Protein AF-A0A2V8IMY6-F1 (afdb_monomer_lite)

Structure (mmCIF, N/CA/C/O backbone):
data_AF-A0A2V8IMY6-F1
#
_entry.id   AF-A0A2V8IMY6-F1
#
loop_
_atom_site.group_PDB
_atom_site.id
_atom_site.type_symbol
_atom_site.label_atom_id
_atom_site.label_alt_id
_atom_site.label_comp_id
_atom_site.label_asym_id
_atom_site.label_entity_id
_atom_site.label_seq_id
_atom_site.pdbx_PDB_ins_code
_atom_site.Cartn_x
_atom_site.Cartn_y
_atom_site.Cartn_z
_atom_site.occupancy
_atom_site.B_iso_or_equiv
_atom_site.auth_seq_id
_atom_site.auth_comp_id
_atom_site.auth_asym_id
_atom_site.auth_atom_id
_atom_site.pdbx_PDB_model_num
ATOM 1 N N . MET A 1 1 ? -1.497 -16.648 6.360 1.00 26.06 1 MET A N 1
ATOM 2 C CA . MET A 1 1 ? -0.138 -16.064 6.308 1.00 26.06 1 MET A CA 1
ATOM 3 C C . MET A 1 1 ? 0.017 -15.354 4.966 1.00 26.06 1 MET A C 1
ATOM 5 O O . MET A 1 1 ? 0.668 -15.870 4.076 1.00 26.06 1 MET A O 1
ATOM 9 N N . ALA A 1 2 ? -0.671 -14.225 4.797 1.00 28.38 2 ALA A N 1
ATOM 10 C CA . ALA A 1 2 ? -0.622 -13.381 3.604 1.00 28.38 2 ALA A CA 1
ATOM 11 C C . ALA A 1 2 ? -0.194 -12.001 4.106 1.00 28.38 2 ALA A C 1
ATOM 13 O O . ALA A 1 2 ? -0.862 -11.462 4.990 1.00 28.38 2 ALA A O 1
ATOM 14 N N . GLY A 1 3 ? 0.976 -11.503 3.705 1.00 28.00 3 GLY A N 1
ATOM 15 C CA . GLY A 1 3 ? 1.554 -10.355 4.407 1.00 28.00 3 GLY A CA 1
ATOM 16 C C . GLY A 1 3 ? 2.432 -9.413 3.604 1.00 28.00 3 GLY A C 1
ATOM 17 O O . GLY A 1 3 ? 2.538 -8.261 4.013 1.00 28.00 3 GLY A O 1
ATOM 18 N N . LEU A 1 4 ? 3.044 -9.825 2.492 1.00 34.22 4 LEU A N 1
ATOM 19 C CA . LEU A 1 4 ? 3.999 -8.949 1.802 1.00 34.22 4 LEU A CA 1
ATOM 20 C C . LEU A 1 4 ? 3.735 -8.818 0.279 1.00 34.22 4 LEU A C 1
ATOM 22 O O . LEU A 1 4 ? 4.204 -7.858 -0.333 1.00 34.22 4 LEU A O 1
ATOM 26 N N . GLY A 1 5 ? 2.838 -9.626 -0.310 1.00 33.50 5 GLY A N 1
ATOM 27 C CA . GLY A 1 5 ? 2.466 -9.552 -1.739 1.00 33.50 5 GLY A CA 1
ATOM 28 C C . GLY A 1 5 ? 1.749 -8.266 -2.195 1.00 33.50 5 GLY A C 1
ATOM 29 O O . GLY A 1 5 ? 1.641 -8.015 -3.392 1.00 33.50 5 GLY A O 1
ATOM 30 N N . HIS A 1 6 ? 1.293 -7.419 -1.265 1.00 39.31 6 HIS A N 1
ATOM 31 C CA . HIS A 1 6 ? 0.644 -6.129 -1.558 1.00 39.31 6 HIS A CA 1
ATOM 32 C C . HIS A 1 6 ? 1.616 -4.931 -1.613 1.00 39.31 6 HIS A C 1
ATOM 34 O O . HIS A 1 6 ? 1.192 -3.802 -1.853 1.00 39.31 6 HIS A O 1
ATOM 40 N N . LEU A 1 7 ? 2.922 -5.142 -1.406 1.00 39.03 7 LEU A N 1
ATOM 41 C CA . LEU A 1 7 ? 3.909 -4.059 -1.266 1.00 39.03 7 LEU A CA 1
ATOM 42 C C . LEU A 1 7 ? 4.520 -3.531 -2.573 1.00 39.03 7 LEU A C 1
ATOM 44 O O . LEU A 1 7 ? 5.458 -2.735 -2.513 1.00 39.03 7 LEU A O 1
ATOM 48 N N . LEU A 1 8 ? 3.998 -3.891 -3.749 1.00 38.69 8 LEU A N 1
ATOM 49 C CA . LEU A 1 8 ? 4.455 -3.294 -5.010 1.00 38.69 8 LEU A CA 1
ATOM 50 C C . LEU A 1 8 ? 3.462 -2.329 -5.626 1.00 38.69 8 LEU A C 1
ATOM 52 O O . LEU A 1 8 ? 3.036 -2.499 -6.759 1.00 38.69 8 LEU A O 1
ATOM 56 N N . TYR A 1 9 ? 3.190 -1.235 -4.924 1.00 31.45 9 TYR A N 1
ATOM 57 C CA . TYR A 1 9 ? 2.837 -0.010 -5.626 1.00 31.45 9 TYR A CA 1
ATOM 58 C C . TYR A 1 9 ? 3.507 1.209 -4.990 1.00 31.45 9 TYR A C 1
ATOM 60 O O . TYR A 1 9 ? 3.223 1.595 -3.863 1.00 31.45 9 TYR A O 1
ATOM 68 N N . GLY A 1 10 ? 4.413 1.800 -5.775 1.00 33.59 10 GLY A N 1
ATOM 69 C CA . GLY A 1 10 ? 4.634 3.241 -5.888 1.00 33.59 10 GLY A CA 1
ATOM 70 C C . GLY A 1 10 ? 5.271 3.997 -4.720 1.00 33.59 10 GLY A C 1
ATOM 71 O O . GLY A 1 10 ? 4.608 4.762 -4.032 1.00 33.59 10 GLY A O 1
ATOM 72 N N . LEU A 1 11 ? 6.604 3.997 -4.666 1.00 31.88 11 LEU A N 1
ATOM 73 C CA . LEU A 1 11 ? 7.382 5.169 -4.215 1.00 31.88 11 LEU A CA 1
ATOM 74 C C . LEU A 1 11 ? 8.176 5.794 -5.371 1.00 31.88 11 LEU A C 1
ATOM 76 O O . LEU A 1 11 ? 9.228 6.395 -5.201 1.00 31.88 11 LEU A O 1
ATOM 80 N N . CYS A 1 12 ? 7.635 5.666 -6.580 1.00 30.67 12 CYS A N 1
ATOM 81 C CA . CYS A 1 12 ? 8.261 6.117 -7.807 1.00 30.67 12 CYS A CA 1
ATOM 82 C C . CYS A 1 12 ? 7.539 7.351 -8.366 1.00 30.67 12 CYS A C 1
ATOM 84 O O . CYS A 1 12 ? 6.975 7.302 -9.453 1.00 30.67 12 CYS A O 1
ATOM 86 N N . ASN A 1 13 ? 7.492 8.463 -7.623 1.00 28.00 13 ASN A N 1
ATOM 87 C CA . ASN A 1 13 ? 7.240 9.742 -8.288 1.00 28.00 13 ASN A CA 1
ATOM 88 C C . ASN A 1 13 ? 8.001 10.906 -7.647 1.00 28.00 13 ASN A C 1
ATOM 90 O O . ASN A 1 13 ? 8.053 11.047 -6.427 1.00 28.00 13 ASN A O 1
ATOM 94 N N . ARG A 1 14 ? 8.594 11.682 -8.553 1.00 30.95 14 ARG A N 1
ATOM 95 C CA . ARG A 1 14 ? 9.579 12.759 -8.436 1.00 30.95 14 ARG A CA 1
ATOM 96 C C . ARG A 1 14 ? 9.086 13.921 -7.570 1.00 30.95 14 ARG A C 1
ATOM 98 O O . ARG A 1 14 ? 8.073 14.505 -7.926 1.00 30.95 14 ARG A O 1
ATOM 105 N N . SER A 1 15 ? 9.890 14.335 -6.582 1.00 26.09 15 SER A N 1
ATOM 106 C CA . SER A 1 15 ? 10.411 15.716 -6.473 1.00 26.09 15 SER A CA 1
ATOM 107 C C . SER A 1 15 ? 11.265 15.933 -5.209 1.00 26.09 15 SER A C 1
ATOM 109 O O . SER A 1 15 ? 10.752 15.872 -4.101 1.00 26.09 15 SER A O 1
ATOM 111 N N . ARG A 1 16 ? 12.553 16.257 -5.431 1.00 29.30 16 ARG A N 1
ATOM 112 C CA . ARG A 1 16 ? 13.505 16.972 -4.550 1.00 29.30 16 ARG A CA 1
ATOM 113 C C . ARG A 1 16 ? 13.691 16.466 -3.109 1.00 29.30 16 ARG A C 1
ATOM 115 O O . ARG A 1 16 ? 13.197 17.084 -2.177 1.00 29.30 16 ARG A O 1
ATOM 122 N N . LEU A 1 17 ? 14.572 15.486 -2.927 1.00 30.25 17 LEU A N 1
ATOM 123 C CA . LEU A 1 17 ? 15.424 15.405 -1.736 1.00 30.25 17 LEU A CA 1
ATOM 124 C C . LEU A 1 17 ? 16.846 15.062 -2.192 1.00 30.25 17 LEU A C 1
ATOM 126 O O . LEU A 1 17 ? 17.028 14.282 -3.125 1.00 30.25 17 LEU A O 1
ATOM 130 N N . ALA A 1 18 ? 17.818 15.765 -1.617 1.00 27.81 18 ALA A N 1
ATOM 131 C CA . ALA A 1 18 ? 19.233 15.680 -1.948 1.00 27.81 18 ALA A CA 1
ATOM 132 C C . ALA A 1 18 ? 19.776 14.249 -1.788 1.00 27.81 18 ALA A C 1
ATOM 134 O O . ALA A 1 18 ? 19.261 13.474 -0.988 1.00 27.81 18 ALA A O 1
ATOM 135 N N . ALA A 1 19 ? 20.807 13.933 -2.574 1.00 30.80 19 ALA A N 1
ATOM 136 C CA . ALA A 1 19 ? 21.509 12.655 -2.583 1.00 30.80 19 ALA A CA 1
ATOM 137 C C . ALA A 1 19 ? 21.877 12.172 -1.164 1.00 30.80 19 ALA A C 1
ATOM 139 O O . ALA A 1 19 ? 22.658 12.821 -0.471 1.00 30.80 19 ALA A O 1
ATOM 140 N N . ASP A 1 20 ? 21.320 11.026 -0.769 1.00 36.28 20 ASP A N 1
ATOM 141 C CA . ASP A 1 20 ? 21.715 10.239 0.402 1.00 36.28 20 ASP A CA 1
ATOM 142 C C . ASP A 1 20 ? 22.614 9.082 -0.093 1.00 36.28 20 ASP A C 1
ATOM 144 O O . ASP A 1 20 ? 22.234 8.412 -1.059 1.00 36.28 20 ASP A O 1
ATOM 148 N N . PRO A 1 21 ? 23.819 8.870 0.469 1.00 33.41 21 PRO A N 1
ATOM 149 C CA . PRO A 1 21 ? 24.789 7.897 -0.036 1.00 33.41 21 PRO A CA 1
ATOM 150 C C . PRO A 1 21 ? 24.530 6.423 0.350 1.00 33.41 21 PRO A C 1
ATOM 152 O O . PRO A 1 21 ? 25.421 5.599 0.137 1.00 33.41 21 PRO A O 1
ATOM 155 N N . ASP A 1 22 ? 23.368 6.040 0.897 1.00 41.16 22 ASP A N 1
ATOM 156 C CA . ASP A 1 22 ? 23.066 4.621 1.170 1.00 41.16 22 ASP A CA 1
ATOM 157 C C . ASP A 1 22 ? 22.770 3.833 -0.134 1.00 41.16 22 ASP A C 1
ATOM 159 O O . ASP A 1 22 ? 21.742 4.066 -0.777 1.00 41.16 22 ASP A O 1
ATOM 163 N N . PRO A 1 23 ? 23.590 2.829 -0.520 1.00 40.56 23 PRO A N 1
ATOM 164 C CA . PRO A 1 23 ? 23.368 2.007 -1.718 1.00 40.56 23 PRO A CA 1
ATOM 165 C C . PRO A 1 23 ? 22.072 1.174 -1.692 1.00 40.56 23 PRO A C 1
ATOM 167 O O . PRO A 1 23 ? 21.734 0.533 -2.689 1.00 40.56 23 PRO A O 1
ATOM 170 N N . ARG A 1 24 ? 21.337 1.142 -0.573 1.00 45.22 24 ARG A N 1
ATOM 171 C CA . ARG A 1 24 ? 20.038 0.460 -0.434 1.00 45.22 24 ARG A CA 1
ATOM 172 C C . ARG A 1 24 ? 18.841 1.380 -0.660 1.00 45.22 24 ARG A C 1
ATOM 174 O O . ARG A 1 24 ? 17.729 0.879 -0.836 1.00 45.22 24 ARG A O 1
ATOM 181 N N . VAL A 1 25 ? 19.050 2.694 -0.683 1.00 48.78 25 VAL A N 1
ATOM 182 C CA . VAL A 1 25 ? 18.004 3.696 -0.889 1.00 48.78 25 VAL A CA 1
ATOM 183 C C . VAL A 1 25 ? 18.294 4.403 -2.205 1.00 48.78 25 VAL A C 1
ATOM 185 O O . VAL A 1 25 ? 19.023 5.381 -2.253 1.00 48.78 25 VAL A O 1
ATOM 188 N N . ASN A 1 26 ? 17.731 3.893 -3.302 1.00 47.28 26 ASN A N 1
ATOM 189 C CA . ASN A 1 26 ? 17.835 4.564 -4.594 1.00 47.28 26 ASN A CA 1
ATOM 190 C C . ASN A 1 26 ? 16.736 5.650 -4.702 1.00 47.28 26 ASN A C 1
ATOM 192 O O . ASN A 1 26 ? 15.566 5.294 -4.881 1.00 47.28 26 ASN A O 1
ATOM 196 N N . PRO A 1 27 ? 17.060 6.961 -4.631 1.00 53.28 27 PRO A N 1
ATOM 197 C CA . PRO A 1 27 ? 16.078 8.040 -4.805 1.00 53.28 27 PRO A CA 1
ATOM 198 C C . PRO A 1 27 ? 15.567 8.141 -6.255 1.00 53.28 27 PRO A C 1
ATOM 200 O O . PRO A 1 27 ? 14.589 8.839 -6.544 1.00 53.28 27 PRO A O 1
ATOM 203 N N . HIS A 1 28 ? 16.223 7.436 -7.180 1.00 60.31 28 HIS A N 1
ATOM 204 C CA . HIS A 1 28 ? 15.925 7.354 -8.603 1.00 60.31 28 HIS A CA 1
ATOM 205 C C . HIS A 1 28 ? 15.785 5.891 -9.021 1.00 60.31 28 HIS A C 1
ATOM 207 O O . HIS A 1 28 ? 16.658 5.360 -9.705 1.00 60.31 28 HIS A O 1
ATOM 213 N N . PRO A 1 29 ? 14.685 5.234 -8.613 1.00 66.19 29 PRO A N 1
ATOM 214 C CA . PRO A 1 29 ? 14.381 3.864 -9.009 1.00 66.19 29 PRO A CA 1
ATOM 215 C C . PRO A 1 29 ? 14.643 3.648 -10.502 1.00 66.19 29 PRO A C 1
ATOM 217 O O . PRO A 1 29 ? 14.081 4.338 -11.356 1.00 66.19 29 PRO A O 1
ATOM 220 N N . ASP A 1 30 ? 15.504 2.684 -10.788 1.00 73.56 30 ASP A N 1
ATOM 221 C CA . ASP A 1 30 ? 15.954 2.273 -12.108 1.00 73.56 30 ASP A CA 1
ATOM 222 C C . ASP A 1 30 ? 15.699 0.768 -12.300 1.00 73.56 30 ASP A C 1
ATOM 224 O O . ASP A 1 30 ? 15.007 0.124 -11.506 1.00 73.56 30 ASP A O 1
ATOM 228 N N . ASP A 1 31 ? 16.229 0.194 -13.377 1.00 71.31 31 ASP A N 1
ATOM 229 C CA . ASP A 1 31 ? 16.103 -1.241 -13.640 1.00 71.31 31 ASP A CA 1
ATOM 230 C C . ASP A 1 31 ? 16.730 -2.100 -12.524 1.00 71.31 31 ASP A C 1
ATOM 232 O O . ASP A 1 31 ? 16.129 -3.076 -12.074 1.00 71.31 31 ASP A O 1
ATOM 236 N N . GLY A 1 32 ? 17.906 -1.715 -12.016 1.00 76.00 32 GLY A N 1
ATOM 237 C CA . GLY A 1 32 ? 18.587 -2.438 -10.939 1.00 76.00 32 GLY A CA 1
ATOM 238 C C . GLY A 1 32 ? 17.749 -2.489 -9.661 1.00 76.00 32 GLY A C 1
ATOM 239 O O . GLY A 1 32 ? 17.577 -3.556 -9.064 1.00 76.00 32 GLY A O 1
ATOM 240 N N . PHE A 1 33 ? 17.146 -1.357 -9.298 1.00 80.62 33 PHE A N 1
ATOM 241 C CA . PHE A 1 33 ? 16.182 -1.268 -8.209 1.00 80.62 33 PHE A CA 1
ATOM 242 C C . PHE A 1 33 ? 14.981 -2.193 -8.444 1.00 80.62 33 PHE A C 1
ATOM 244 O O . PHE A 1 33 ? 14.658 -3.007 -7.578 1.00 80.62 33 PHE A O 1
ATOM 251 N N . MET A 1 34 ? 14.346 -2.138 -9.620 1.00 80.00 34 MET A N 1
ATOM 252 C CA . MET A 1 34 ? 13.176 -2.975 -9.915 1.00 80.00 34 MET A CA 1
ATOM 253 C C . MET A 1 34 ? 13.486 -4.469 -9.867 1.00 80.00 34 MET A C 1
ATOM 255 O O . MET A 1 34 ? 12.689 -5.237 -9.330 1.00 80.00 34 MET A O 1
ATOM 259 N N . ARG A 1 35 ? 14.653 -4.900 -10.354 1.00 80.62 35 ARG A N 1
ATOM 260 C CA . ARG A 1 35 ? 15.085 -6.302 -10.250 1.00 80.62 35 ARG A CA 1
ATOM 261 C C . ARG A 1 35 ? 15.205 -6.751 -8.797 1.00 80.62 35 ARG A C 1
ATOM 263 O O . ARG A 1 35 ? 14.759 -7.848 -8.462 1.00 80.62 35 ARG A O 1
ATOM 270 N N . GLN A 1 36 ? 15.765 -5.912 -7.925 1.00 78.25 36 GLN A N 1
ATOM 271 C CA . GLN A 1 36 ? 15.866 -6.219 -6.497 1.00 78.25 36 GLN A CA 1
ATOM 272 C C . GLN A 1 36 ? 14.485 -6.290 -5.831 1.00 78.25 36 GLN A C 1
ATOM 274 O O . GLN A 1 36 ? 14.239 -7.163 -4.993 1.00 78.25 36 GLN A O 1
ATOM 279 N N . VAL A 1 37 ? 13.565 -5.415 -6.231 1.00 78.56 37 VAL A N 1
ATOM 280 C CA . VAL A 1 37 ? 12.182 -5.439 -5.755 1.00 78.56 37 VAL A CA 1
ATOM 281 C C . VAL A 1 37 ? 11.478 -6.732 -6.200 1.00 78.56 37 VAL A C 1
ATOM 283 O O . VAL A 1 37 ? 10.916 -7.433 -5.359 1.00 78.56 37 VAL A O 1
ATOM 286 N N . VAL A 1 38 ? 11.567 -7.109 -7.480 1.00 78.56 38 VAL A N 1
ATOM 287 C CA . VAL A 1 38 ? 11.001 -8.369 -8.000 1.00 78.56 38 VAL A CA 1
ATOM 288 C C . VAL A 1 38 ? 11.606 -9.578 -7.293 1.00 78.56 38 VAL A C 1
ATOM 290 O O . VAL A 1 38 ? 10.888 -10.485 -6.877 1.00 78.56 38 VAL A O 1
ATOM 293 N N . ARG A 1 39 ? 12.923 -9.594 -7.083 1.00 77.81 39 ARG A N 1
ATOM 294 C CA . ARG A 1 39 ? 13.585 -10.655 -6.317 1.00 77.81 39 ARG A CA 1
ATOM 295 C C . ARG A 1 39 ? 13.016 -10.773 -4.903 1.00 77.81 39 ARG A C 1
ATOM 297 O O . ARG A 1 39 ? 12.778 -11.879 -4.434 1.00 77.81 39 ARG A O 1
ATOM 304 N N . THR A 1 40 ? 12.791 -9.647 -4.237 1.00 75.50 40 THR A N 1
ATOM 305 C CA . THR A 1 40 ? 12.245 -9.634 -2.874 1.00 75.50 40 THR A CA 1
ATOM 306 C C . THR A 1 40 ? 10.816 -10.180 -2.849 1.00 75.50 40 THR A C 1
ATOM 308 O O . THR A 1 40 ? 10.527 -11.051 -2.035 1.00 75.50 40 THR A O 1
ATOM 311 N N . LEU A 1 41 ? 9.955 -9.758 -3.783 1.00 71.38 41 LEU A N 1
ATOM 312 C CA . LEU A 1 41 ? 8.588 -10.284 -3.906 1.00 71.38 41 LEU A CA 1
ATOM 313 C C . LEU A 1 41 ? 8.540 -11.792 -4.126 1.00 71.38 41 LEU A C 1
ATOM 315 O O . LEU A 1 41 ? 7.782 -12.511 -3.483 1.00 71.38 41 LEU A O 1
ATOM 319 N N . THR A 1 42 ? 9.338 -12.258 -5.081 1.00 69.44 42 THR A N 1
ATOM 320 C CA . THR A 1 42 ? 9.282 -13.643 -5.553 1.00 69.44 42 THR A CA 1
ATOM 321 C C . THR A 1 42 ? 9.825 -14.629 -4.522 1.00 69.44 42 THR A C 1
ATOM 323 O O . THR A 1 42 ? 9.388 -15.774 -4.505 1.00 69.44 42 THR A O 1
ATOM 326 N N . ILE A 1 43 ? 10.729 -14.189 -3.639 1.00 65.56 43 ILE A N 1
ATOM 327 C CA . ILE A 1 43 ? 11.297 -15.012 -2.561 1.00 65.56 43 ILE A CA 1
ATOM 328 C C . ILE A 1 43 ? 10.450 -14.956 -1.280 1.00 65.56 43 ILE A C 1
ATOM 330 O O . ILE A 1 43 ? 10.354 -15.965 -0.587 1.00 65.56 43 ILE A O 1
ATOM 334 N N . ALA A 1 44 ? 9.874 -13.800 -0.932 1.00 58.16 44 ALA A N 1
ATOM 335 C CA . ALA A 1 44 ? 9.204 -13.615 0.358 1.00 58.16 44 ALA A CA 1
ATOM 336 C C . ALA A 1 44 ? 7.786 -14.209 0.409 1.00 58.16 44 ALA A C 1
ATOM 338 O O . ALA A 1 44 ? 7.448 -14.864 1.393 1.00 58.16 44 ALA A O 1
ATOM 339 N N . ASP A 1 45 ? 6.971 -14.000 -0.630 1.00 53.66 45 ASP A N 1
ATOM 340 C CA . ASP A 1 45 ? 5.553 -14.408 -0.635 1.00 53.66 45 ASP A CA 1
ATOM 341 C C . ASP A 1 45 ? 5.172 -15.327 -1.794 1.00 53.66 45 ASP A C 1
ATOM 343 O O . ASP A 1 45 ? 4.109 -15.950 -1.764 1.00 53.66 45 ASP A O 1
ATOM 347 N N . GLY A 1 46 ? 5.987 -15.350 -2.852 1.00 57.16 46 GLY A N 1
ATOM 348 C CA . GLY A 1 46 ? 5.495 -15.712 -4.176 1.00 57.16 46 GLY A CA 1
ATOM 349 C C . GLY A 1 46 ? 4.458 -14.698 -4.680 1.00 57.16 46 GLY A C 1
ATOM 350 O O . GLY A 1 46 ? 3.904 -13.889 -3.935 1.00 57.16 46 GLY A O 1
ATOM 351 N N . VAL A 1 47 ? 4.178 -14.705 -5.981 1.00 64.00 47 VAL A N 1
ATOM 352 C CA . VAL A 1 47 ? 3.140 -13.825 -6.522 1.00 64.00 47 VAL A CA 1
ATOM 353 C C . VAL A 1 47 ? 1.828 -14.604 -6.556 1.00 64.00 47 VAL A C 1
ATOM 355 O O . VAL A 1 47 ? 1.538 -15.329 -7.501 1.00 64.00 47 VAL A O 1
ATOM 358 N N . GLY A 1 48 ? 1.037 -14.479 -5.488 1.00 69.50 48 GLY A N 1
ATOM 359 C CA . GLY A 1 48 ? -0.244 -15.177 -5.299 1.00 69.50 48 GLY A CA 1
ATOM 360 C C . GLY A 1 48 ? -1.378 -14.745 -6.240 1.00 69.50 48 GLY A C 1
ATOM 361 O O . GLY A 1 48 ? -2.548 -14.919 -5.906 1.00 69.50 48 GLY A O 1
ATOM 362 N N . CYS A 1 49 ? -1.067 -14.159 -7.398 1.00 77.75 49 CYS A N 1
ATOM 363 C CA . CYS A 1 49 ? -2.043 -13.745 -8.397 1.00 77.75 49 CYS A CA 1
ATOM 364 C C . CYS A 1 49 ? -1.771 -14.409 -9.752 1.00 77.75 49 CYS A C 1
ATOM 366 O O . CYS A 1 49 ? -0.641 -14.718 -10.114 1.00 77.75 49 CYS A O 1
ATOM 368 N N . ARG A 1 50 ? -2.835 -14.615 -10.535 1.00 82.69 50 ARG A N 1
ATOM 369 C CA . ARG A 1 50 ? -2.727 -15.136 -11.911 1.00 82.69 50 ARG A CA 1
ATOM 370 C C . ARG A 1 50 ? -2.305 -14.060 -12.912 1.00 82.69 50 ARG A C 1
ATOM 372 O O . ARG A 1 50 ? -1.769 -14.371 -13.971 1.00 82.69 50 ARG A O 1
ATOM 379 N N . LEU A 1 51 ? -2.597 -12.803 -12.589 1.00 84.75 51 LEU A N 1
ATOM 380 C CA . LEU A 1 51 ? -2.382 -11.644 -13.441 1.00 84.75 51 LEU A CA 1
ATOM 381 C C . LEU A 1 51 ? -1.774 -10.520 -12.607 1.00 84.75 51 LEU A C 1
ATOM 383 O O . LEU A 1 51 ? -2.316 -10.178 -11.555 1.00 84.75 51 LEU A O 1
ATOM 387 N N . LEU A 1 52 ? -0.700 -9.920 -13.107 1.00 86.12 52 LEU A N 1
ATOM 388 C CA . LEU A 1 52 ? -0.114 -8.708 -12.551 1.00 86.12 52 LEU A CA 1
ATOM 389 C C . LEU A 1 52 ? -0.239 -7.580 -13.575 1.00 86.12 52 LEU A C 1
ATOM 391 O O . LEU A 1 52 ? 0.242 -7.706 -14.701 1.00 86.12 52 LEU A O 1
ATOM 395 N N . ILE A 1 53 ? -0.898 -6.486 -13.192 1.00 86.38 53 ILE A N 1
ATOM 396 C CA . ILE A 1 53 ? -1.073 -5.319 -14.060 1.00 86.38 53 ILE A CA 1
ATOM 397 C C . ILE A 1 53 ? 0.024 -4.302 -13.748 1.00 86.38 53 ILE A C 1
ATOM 399 O O . ILE A 1 53 ? 0.087 -3.759 -12.650 1.00 86.38 53 ILE A O 1
ATOM 403 N N . CYS A 1 54 ? 0.873 -4.010 -14.724 1.00 86.19 54 CYS A N 1
ATOM 404 C CA . CYS A 1 54 ? 1.899 -2.977 -14.621 1.00 86.19 54 CYS A CA 1
ATOM 405 C C . CYS A 1 54 ? 1.504 -1.777 -15.480 1.00 86.19 54 CYS A C 1
ATOM 407 O O . CYS A 1 54 ? 0.928 -1.937 -16.560 1.00 86.19 54 CYS A O 1
ATOM 409 N N . ASP A 1 55 ? 1.835 -0.566 -15.044 1.00 84.50 55 ASP A N 1
ATOM 410 C CA . ASP A 1 55 ? 1.734 0.590 -15.927 1.00 84.50 55 ASP A CA 1
ATOM 411 C C . ASP A 1 55 ? 2.782 0.515 -17.059 1.00 84.50 55 ASP A C 1
ATOM 413 O O . ASP A 1 55 ? 3.495 -0.477 -17.246 1.00 84.50 55 ASP A O 1
ATOM 417 N N . ARG A 1 56 ? 2.841 1.558 -17.887 1.00 85.00 56 ARG A N 1
ATOM 418 C CA . ARG A 1 56 ? 3.793 1.635 -19.003 1.00 85.00 56 ARG A CA 1
ATOM 419 C C . ARG A 1 56 ? 5.088 2.363 -18.644 1.00 85.00 56 ARG A C 1
ATOM 421 O O . ARG A 1 56 ? 5.782 2.808 -19.556 1.00 85.00 56 ARG A O 1
ATOM 428 N N . ASP A 1 57 ? 5.418 2.492 -17.359 1.00 84.06 57 ASP A N 1
ATOM 429 C CA . ASP A 1 57 ? 6.700 3.062 -16.946 1.00 84.06 57 ASP A CA 1
ATOM 430 C C . ASP A 1 57 ? 7.857 2.227 -17.526 1.00 84.06 57 ASP A C 1
ATOM 432 O O . ASP A 1 57 ? 7.821 0.993 -17.538 1.00 84.06 57 ASP A O 1
ATOM 436 N N . ALA A 1 58 ? 8.893 2.906 -18.027 1.00 84.69 58 ALA A N 1
ATOM 437 C CA . ALA A 1 58 ? 10.058 2.276 -18.652 1.00 84.69 58 ALA A CA 1
ATOM 438 C C . ALA A 1 58 ? 10.803 1.313 -17.708 1.00 84.69 58 ALA A C 1
ATOM 440 O O . ALA A 1 58 ? 11.527 0.429 -18.167 1.00 84.69 58 ALA A O 1
ATOM 441 N N . LYS A 1 59 ? 10.596 1.453 -16.394 1.00 83.75 59 LYS A N 1
ATOM 442 C CA . LYS A 1 59 ? 11.121 0.557 -15.360 1.00 83.75 59 LYS A CA 1
ATOM 443 C C . LYS A 1 59 ? 10.553 -0.860 -15.434 1.00 83.75 59 LYS A C 1
ATOM 445 O O . LYS A 1 59 ? 11.238 -1.801 -15.047 1.00 83.75 59 LYS A O 1
ATOM 450 N N . TRP A 1 60 ? 9.353 -1.045 -15.988 1.00 84.12 60 TRP A N 1
ATOM 451 C CA . TRP A 1 60 ? 8.793 -2.366 -16.295 1.00 84.12 60 TRP A CA 1
ATOM 452 C C . TRP A 1 60 ? 9.333 -2.895 -17.621 1.00 84.12 60 TRP A C 1
ATOM 454 O O . TRP A 1 60 ? 8.565 -3.239 -18.524 1.00 84.12 60 TRP A O 1
ATOM 464 N N . ASN A 1 61 ? 10.654 -2.914 -17.778 1.00 87.38 61 ASN A N 1
ATOM 465 C CA . ASN A 1 61 ? 11.307 -3.424 -18.978 1.00 87.38 61 ASN A CA 1
ATOM 466 C C . ASN A 1 61 ? 11.161 -4.951 -19.099 1.00 87.38 61 ASN A C 1
ATOM 468 O O . ASN A 1 61 ? 10.619 -5.630 -18.230 1.00 87.38 61 ASN A O 1
ATOM 472 N N . GLU A 1 62 ? 11.600 -5.490 -20.230 1.00 90.31 62 GLU A N 1
ATOM 473 C CA . GLU A 1 62 ? 11.469 -6.914 -20.531 1.00 90.31 62 GLU A CA 1
ATOM 474 C C . GLU A 1 62 ? 12.138 -7.837 -19.495 1.00 90.31 62 GLU A C 1
ATOM 476 O O . GLU A 1 62 ? 11.425 -8.704 -18.991 1.00 90.31 62 GLU A O 1
ATOM 481 N N . PRO A 1 63 ? 13.403 -7.626 -19.073 1.00 89.12 63 PRO A N 1
ATOM 482 C CA . PRO A 1 63 ? 14.015 -8.423 -18.005 1.00 89.12 63 PRO A CA 1
ATOM 483 C C . PRO A 1 63 ? 13.209 -8.468 -16.700 1.00 89.12 63 PRO A C 1
ATOM 485 O O . PRO A 1 63 ? 13.050 -9.532 -16.101 1.00 89.12 63 PRO A O 1
ATOM 488 N N . VAL A 1 64 ? 12.675 -7.325 -16.259 1.00 86.00 64 VAL A N 1
ATOM 489 C CA . VAL A 1 64 ? 11.865 -7.233 -15.034 1.00 86.00 64 VAL A CA 1
ATOM 490 C C . VAL A 1 64 ? 10.560 -8.014 -15.183 1.00 86.00 64 VAL A C 1
ATOM 492 O O . VAL A 1 64 ? 10.180 -8.749 -14.271 1.00 86.00 64 VAL A O 1
ATOM 495 N N . ARG A 1 65 ? 9.878 -7.885 -16.329 1.00 88.75 65 ARG A N 1
ATOM 496 C CA . ARG A 1 65 ? 8.619 -8.600 -16.585 1.00 88.75 65 ARG A CA 1
ATOM 497 C C . ARG A 1 65 ? 8.835 -10.106 -16.712 1.00 88.75 65 ARG A C 1
ATOM 499 O O . ARG A 1 65 ? 8.100 -10.847 -16.077 1.00 88.75 65 ARG A O 1
ATOM 506 N N . ALA A 1 66 ? 9.859 -10.543 -17.443 1.00 89.88 66 ALA A N 1
ATOM 507 C CA . ALA A 1 66 ? 10.181 -11.962 -17.594 1.00 89.88 66 ALA A CA 1
ATOM 508 C C . ALA A 1 66 ? 10.419 -12.627 -16.230 1.00 89.88 66 ALA A C 1
ATOM 510 O O . ALA A 1 66 ? 9.848 -13.669 -15.931 1.00 89.88 66 ALA A O 1
ATOM 511 N N . ARG A 1 67 ? 11.164 -11.961 -15.337 1.00 86.50 67 ARG A N 1
ATOM 512 C CA . ARG A 1 67 ? 11.423 -12.487 -13.991 1.00 86.50 67 ARG A CA 1
ATOM 513 C C . ARG A 1 67 ? 10.160 -12.613 -13.132 1.00 86.50 67 ARG A C 1
ATOM 515 O O . ARG A 1 67 ? 10.104 -13.483 -12.265 1.00 86.50 67 ARG A O 1
ATOM 522 N N . LEU A 1 68 ? 9.179 -11.734 -13.334 1.00 85.19 68 LEU A N 1
ATOM 523 C CA . LEU A 1 68 ? 7.872 -11.839 -12.686 1.00 85.19 68 LEU A CA 1
ATOM 524 C C . LEU A 1 68 ? 7.063 -12.997 -13.263 1.00 85.19 68 LEU A C 1
ATOM 526 O O . LEU A 1 68 ? 6.460 -13.731 -12.492 1.00 85.19 68 LEU A O 1
ATOM 530 N N . GLU A 1 69 ? 7.083 -13.186 -14.580 1.00 88.88 69 GLU A N 1
ATOM 531 C CA . GLU A 1 69 ? 6.386 -14.295 -15.240 1.00 88.88 69 GLU A CA 1
ATOM 532 C C . GLU A 1 69 ? 6.957 -15.658 -14.830 1.00 88.88 69 GLU A C 1
ATOM 534 O O . GLU A 1 69 ? 6.187 -16.573 -14.539 1.00 88.88 69 GLU A O 1
ATOM 539 N N . ASP A 1 70 ? 8.279 -15.764 -14.650 1.00 89.19 70 ASP A N 1
ATOM 540 C CA . ASP A 1 70 ? 8.937 -16.951 -14.079 1.00 89.19 70 ASP A CA 1
ATOM 541 C C . ASP A 1 70 ? 8.437 -17.300 -12.668 1.00 89.19 70 ASP A C 1
ATOM 543 O O . ASP A 1 70 ? 8.564 -18.437 -12.216 1.00 89.19 70 ASP A O 1
ATOM 547 N N . ALA A 1 71 ? 7.899 -16.319 -11.941 1.00 83.31 71 ALA A N 1
ATOM 548 C CA . ALA A 1 71 ? 7.361 -16.513 -10.602 1.00 83.31 71 ALA A CA 1
ATOM 549 C C . ALA A 1 71 ? 5.872 -16.900 -10.587 1.00 83.31 71 ALA A C 1
ATOM 5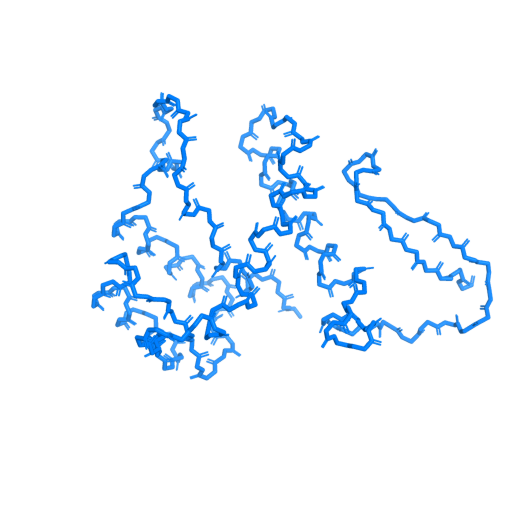51 O O . ALA A 1 71 ? 5.304 -17.048 -9.503 1.00 83.31 71 ALA A O 1
ATOM 552 N N . GLY A 1 72 ? 5.236 -17.056 -11.757 1.00 85.06 72 GLY A N 1
ATOM 553 C CA . GLY A 1 72 ? 3.856 -17.529 -11.906 1.00 85.06 72 GLY A CA 1
ATOM 554 C C . GLY A 1 72 ? 2.847 -16.580 -12.582 1.00 85.06 72 GLY A C 1
ATOM 555 O O . GLY A 1 72 ? 2.052 -17.065 -13.391 1.00 85.06 72 GLY 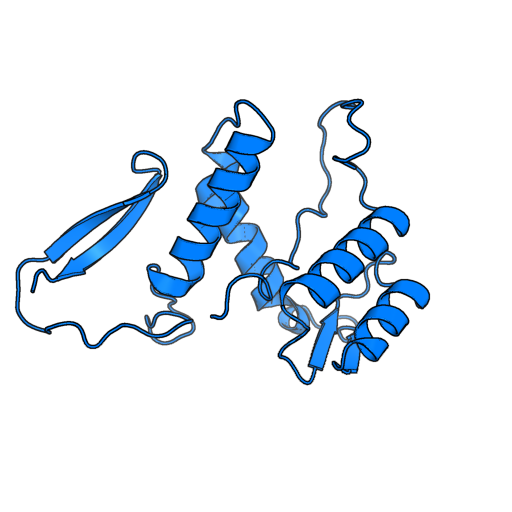A O 1
ATOM 556 N N . PRO A 1 73 ? 2.788 -15.269 -12.281 1.00 85.81 73 PRO A N 1
ATOM 557 C CA . PRO A 1 73 ? 1.755 -14.383 -12.813 1.00 85.81 73 PRO A CA 1
ATOM 558 C C . PRO A 1 73 ? 2.002 -14.054 -14.282 1.00 85.81 73 PRO A C 1
ATOM 560 O O . PRO A 1 73 ? 3.122 -13.775 -14.692 1.00 85.81 73 PRO A O 1
ATOM 563 N N . ARG A 1 74 ? 0.933 -13.921 -15.065 1.00 88.12 74 ARG A N 1
ATOM 564 C CA . ARG A 1 74 ? 1.025 -13.262 -16.371 1.00 88.12 74 ARG A CA 1
ATOM 565 C C . ARG A 1 74 ? 1.139 -11.751 -16.178 1.00 88.12 74 ARG A C 1
ATOM 567 O O . ARG A 1 74 ? 0.261 -11.156 -15.546 1.00 88.12 74 ARG A O 1
ATOM 574 N N . VAL A 1 75 ? 2.148 -11.110 -16.765 1.00 88.56 75 VAL A N 1
ATOM 575 C CA . VAL A 1 75 ? 2.304 -9.652 -16.671 1.00 88.56 75 VAL A CA 1
ATOM 576 C C . VAL A 1 75 ? 1.566 -8.968 -17.821 1.00 88.56 75 VAL A C 1
ATOM 578 O O . VAL A 1 75 ? 1.833 -9.200 -18.999 1.00 88.56 75 VAL A O 1
ATOM 581 N N . VAL A 1 76 ? 0.630 -8.078 -17.493 1.00 89.25 76 VAL A N 1
ATOM 582 C CA . VAL A 1 76 ? -0.128 -7.287 -18.469 1.00 89.25 76 VAL A CA 1
ATOM 583 C C . VAL A 1 76 ? 0.136 -5.809 -18.255 1.00 89.25 76 VAL A C 1
ATOM 585 O O . VAL A 1 76 ? 0.047 -5.293 -17.149 1.00 89.25 76 VAL A O 1
ATOM 588 N N . ARG A 1 77 ? 0.452 -5.104 -19.342 1.00 88.75 77 ARG A N 1
ATOM 589 C CA . ARG A 1 77 ? 0.625 -3.651 -19.302 1.00 88.75 77 ARG A CA 1
ATOM 590 C C . ARG A 1 77 ? -0.712 -2.944 -19.459 1.00 88.75 77 ARG A C 1
ATOM 592 O O . ARG A 1 77 ? -1.542 -3.381 -20.259 1.00 88.75 77 ARG A O 1
ATOM 599 N N . THR A 1 78 ? -0.885 -1.819 -18.774 1.00 87.62 78 THR A N 1
ATOM 600 C CA . THR A 1 78 ? -2.087 -0.997 -18.922 1.00 87.62 78 THR A CA 1
ATOM 601 C C . THR A 1 78 ? -2.307 -0.567 -20.385 1.00 87.62 78 THR A C 1
ATOM 603 O O . THR A 1 78 ? -1.342 -0.336 -21.141 1.00 87.62 78 THR A O 1
ATOM 606 N N . PRO A 1 79 ? -3.577 -0.471 -20.831 1.00 86.62 79 PRO A N 1
ATOM 607 C CA . PRO A 1 79 ? -3.896 0.068 -22.144 1.00 86.62 79 PRO A CA 1
ATOM 608 C C . PRO A 1 79 ? -3.461 1.531 -22.242 1.00 86.62 79 PRO A C 1
ATOM 610 O O . PRO A 1 79 ? -3.428 2.266 -21.252 1.00 86.62 79 PRO A O 1
ATOM 613 N N . TYR A 1 80 ? -3.156 1.979 -23.457 1.00 84.38 80 TYR A N 1
ATOM 614 C CA . TYR A 1 80 ? -2.877 3.392 -23.683 1.00 84.38 80 TYR A CA 1
ATOM 615 C C . TYR A 1 80 ? -4.148 4.218 -23.430 1.00 84.38 80 TYR A C 1
ATOM 617 O O . TYR A 1 80 ? -5.224 3.831 -23.879 1.00 84.38 80 TYR A O 1
ATOM 625 N N . ARG A 1 81 ? -4.024 5.347 -22.716 1.00 81.00 81 ARG A N 1
ATOM 626 C CA . ARG A 1 81 ? -5.145 6.248 -22.362 1.00 81.00 81 ARG A CA 1
ATOM 627 C C . ARG A 1 81 ? -6.271 5.587 -21.547 1.00 81.00 81 ARG A C 1
ATOM 629 O O . ARG A 1 81 ? -7.423 5.995 -21.649 1.00 81.00 81 ARG A O 1
ATOM 636 N N . ALA A 1 82 ? -5.940 4.609 -20.705 1.00 84.06 82 ALA A N 1
ATOM 637 C CA . ALA A 1 82 ? -6.881 3.988 -19.772 1.00 84.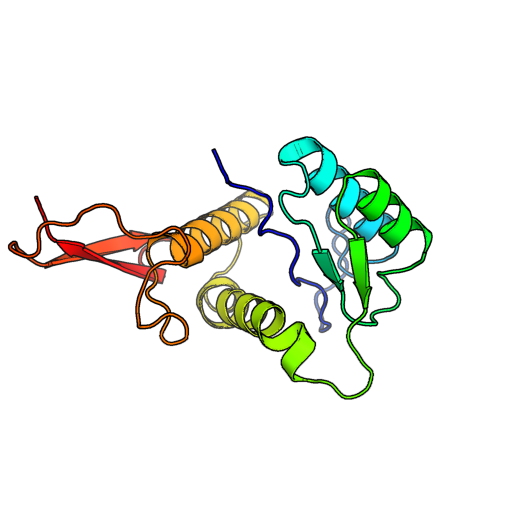06 82 ALA A CA 1
ATOM 638 C C . ALA A 1 82 ? -6.546 4.370 -18.315 1.00 84.06 82 ALA A C 1
ATOM 640 O O . ALA A 1 82 ? -5.909 3.579 -17.617 1.00 84.06 82 ALA A O 1
ATOM 641 N N . PRO A 1 83 ? -6.963 5.559 -17.831 1.00 74.38 83 PRO A N 1
ATOM 642 C CA . PRO A 1 83 ? -6.622 6.034 -16.482 1.00 74.38 83 PRO A CA 1
ATOM 643 C C . PRO A 1 83 ? -7.120 5.090 -15.378 1.00 74.38 83 PRO A C 1
ATOM 645 O O . PRO A 1 83 ? -6.474 4.920 -14.351 1.00 74.38 83 PRO A O 1
ATOM 648 N N . ASN A 1 84 ? -8.230 4.393 -15.621 1.00 82.81 84 ASN A N 1
ATOM 649 C CA . ASN A 1 84 ? -8.812 3.486 -14.635 1.00 82.81 84 ASN A CA 1
ATOM 650 C C . ASN A 1 84 ? -8.043 2.163 -14.486 1.00 82.81 84 ASN A C 1
ATOM 652 O O . ASN A 1 84 ? -8.228 1.469 -13.492 1.00 82.81 84 ASN A O 1
ATOM 656 N N . ALA A 1 85 ? -7.160 1.812 -15.430 1.00 82.94 85 ALA A N 1
ATOM 657 C CA . ALA A 1 85 ? -6.446 0.534 -15.410 1.00 82.94 85 ALA A CA 1
ATOM 658 C C . ALA A 1 85 ? -5.400 0.427 -14.283 1.00 82.94 85 ALA A C 1
ATOM 660 O O . ALA A 1 85 ? -4.982 -0.678 -13.954 1.00 82.94 85 ALA A O 1
ATOM 661 N N . ASN A 1 86 ? -4.998 1.557 -13.688 1.00 83.31 86 ASN A N 1
ATOM 662 C CA . ASN A 1 86 ? -4.054 1.631 -12.566 1.00 83.31 86 ASN A CA 1
ATOM 663 C C . ASN A 1 86 ? -4.635 2.380 -11.349 1.00 83.31 86 ASN A C 1
ATOM 665 O O . ASN A 1 86 ? -3.919 2.707 -10.405 1.00 83.31 86 ASN A O 1
ATOM 669 N N . ALA A 1 87 ? -5.939 2.675 -11.353 1.00 84.06 87 ALA A N 1
ATOM 670 C CA . ALA A 1 87 ? -6.535 3.584 -10.374 1.00 84.06 87 ALA A CA 1
ATOM 671 C C . ALA A 1 87 ? -6.417 3.081 -8.926 1.00 84.06 87 ALA A C 1
ATOM 673 O O . ALA A 1 87 ? -6.198 3.880 -8.020 1.00 84.06 87 ALA A O 1
ATOM 674 N N . TYR A 1 88 ? -6.518 1.768 -8.692 1.00 83.94 88 TYR A N 1
ATOM 675 C CA . TYR A 1 88 ? -6.394 1.191 -7.346 1.00 83.94 88 TYR A CA 1
ATOM 676 C C . TYR A 1 88 ? -4.999 1.386 -6.753 1.00 83.94 88 TYR A C 1
ATOM 678 O O . TYR A 1 88 ? -4.857 1.826 -5.614 1.00 83.94 88 TYR A O 1
ATOM 686 N N . ALA A 1 89 ? -3.974 1.113 -7.554 1.00 84.56 89 ALA A N 1
ATOM 687 C CA . ALA A 1 89 ? -2.584 1.329 -7.201 1.00 84.56 89 ALA A CA 1
ATOM 688 C C . ALA A 1 89 ? -2.283 2.797 -6.902 1.00 84.56 89 ALA A C 1
ATOM 690 O O . ALA A 1 89 ? -1.732 3.131 -5.854 1.00 84.56 89 ALA A O 1
ATOM 691 N N . GLU A 1 90 ? -2.688 3.690 -7.804 1.00 85.12 90 GLU A N 1
ATOM 692 C CA . GLU A 1 90 ? -2.507 5.131 -7.630 1.00 85.12 90 GLU A CA 1
ATOM 693 C C . GLU A 1 90 ? -3.240 5.642 -6.392 1.00 85.12 90 GLU A C 1
ATOM 695 O O . GLU A 1 90 ? -2.709 6.474 -5.652 1.00 85.12 90 GLU A O 1
ATOM 700 N N . ARG A 1 91 ? -4.441 5.116 -6.127 1.00 88.38 91 ARG A N 1
ATOM 701 C CA . ARG A 1 91 ? -5.217 5.458 -4.937 1.00 88.38 91 ARG A CA 1
ATOM 702 C C . ARG A 1 91 ? -4.524 4.995 -3.661 1.00 88.38 91 ARG A C 1
ATOM 704 O O . ARG A 1 91 ? -4.449 5.782 -2.722 1.00 88.38 91 ARG A O 1
ATOM 711 N N . PHE A 1 92 ? -3.998 3.772 -3.629 1.00 90.12 92 PHE A N 1
ATOM 712 C CA . PHE A 1 92 ? -3.230 3.260 -2.493 1.00 90.12 92 PHE A CA 1
ATOM 713 C C . PHE A 1 92 ? -1.993 4.125 -2.211 1.00 90.12 92 PHE A C 1
ATOM 715 O O . PHE A 1 92 ? -1.804 4.587 -1.084 1.00 90.12 92 PHE A O 1
ATOM 722 N N . VAL A 1 93 ? -1.199 4.416 -3.247 1.00 87.88 93 VAL A N 1
ATOM 723 C CA . VAL A 1 93 ? 0.014 5.248 -3.153 1.00 87.88 93 VAL A CA 1
ATOM 724 C C . VAL A 1 93 ? -0.309 6.647 -2.646 1.00 87.88 93 VAL A C 1
ATOM 726 O O . VAL A 1 93 ? 0.412 7.202 -1.818 1.00 87.88 93 VAL A O 1
ATOM 729 N N . ARG A 1 94 ? -1.399 7.236 -3.138 1.00 89.00 94 ARG A N 1
ATOM 730 C CA . ARG A 1 94 ? -1.858 8.538 -2.665 1.00 89.00 94 ARG A CA 1
ATOM 731 C C . ARG A 1 94 ? -2.247 8.486 -1.190 1.00 89.00 94 ARG A C 1
ATOM 733 O O . ARG A 1 94 ? -1.791 9.331 -0.430 1.00 89.00 94 ARG A O 1
ATOM 740 N N . SER A 1 95 ? -3.015 7.477 -0.777 1.00 91.94 95 SER A N 1
ATOM 741 C CA . SER A 1 95 ? -3.440 7.324 0.616 1.00 91.94 95 SER A CA 1
ATOM 742 C C . SER A 1 95 ? -2.257 7.198 1.580 1.00 91.94 95 SER A C 1
ATOM 744 O O . SER A 1 95 ? -2.231 7.914 2.575 1.00 91.94 95 SER A O 1
ATOM 746 N N . ILE A 1 96 ? -1.244 6.368 1.295 1.00 93.00 96 ILE A N 1
ATOM 747 C CA . ILE A 1 96 ? -0.079 6.258 2.196 1.00 93.00 96 ILE A CA 1
ATOM 748 C C . ILE A 1 96 ? 0.700 7.574 2.304 1.00 93.00 96 ILE A C 1
ATOM 750 O O . ILE A 1 96 ? 1.177 7.916 3.388 1.00 93.00 96 ILE A O 1
ATOM 754 N N . LYS A 1 97 ? 0.801 8.340 1.213 1.00 90.31 97 LYS A N 1
ATOM 755 C CA . LYS A 1 97 ? 1.448 9.655 1.223 1.00 90.31 97 LYS A CA 1
ATOM 756 C C . LYS A 1 97 ? 0.662 10.656 2.066 1.00 90.31 97 LYS A C 1
ATOM 758 O O . LYS A 1 97 ? 1.143 11.073 3.114 1.00 90.31 97 LYS A O 1
ATOM 763 N N . GLU A 1 98 ? -0.578 10.938 1.679 1.00 93.81 98 GLU A N 1
ATOM 764 C CA . GLU A 1 98 ? -1.377 12.031 2.249 1.00 93.81 98 GLU A CA 1
ATOM 765 C C . GLU A 1 98 ? -1.798 11.788 3.706 1.00 93.81 98 GLU A C 1
ATOM 767 O O . GLU A 1 98 ? -2.028 12.731 4.474 1.00 93.81 98 GLU A O 1
ATOM 772 N N . GLU A 1 99 ? -1.949 10.524 4.099 1.00 93.00 99 GLU A N 1
ATOM 773 C CA . GLU A 1 99 ? -2.485 10.155 5.408 1.00 93.00 99 GLU A CA 1
ATOM 774 C C . GLU A 1 99 ? -1.397 9.759 6.406 1.00 93.00 99 GLU A C 1
ATOM 776 O O . GLU A 1 99 ? -1.616 9.876 7.612 1.00 93.00 99 GLU A O 1
ATOM 781 N N . CYS A 1 100 ? -0.231 9.316 5.924 1.00 94.06 100 CYS A N 1
ATOM 782 C CA . CYS A 1 100 ? 0.861 8.855 6.774 1.00 94.06 100 CYS A CA 1
ATOM 783 C C . CYS A 1 100 ? 2.165 9.614 6.519 1.00 94.06 100 CYS A C 1
ATOM 785 O O . CYS A 1 100 ? 2.653 10.293 7.420 1.00 94.06 100 CYS A O 1
ATOM 787 N N . LEU A 1 101 ? 2.754 9.492 5.328 1.00 90.81 101 LEU A N 1
ATOM 788 C CA . LEU A 1 101 ? 4.136 9.929 5.095 1.00 90.81 101 LEU A CA 1
ATOM 789 C C . LEU A 1 101 ? 4.299 11.453 5.048 1.00 90.81 101 LEU A C 1
ATOM 791 O O . LEU A 1 101 ? 5.317 11.951 5.511 1.00 90.81 101 LEU A O 1
ATOM 795 N N . ASP A 1 102 ? 3.291 12.195 4.595 1.00 92.94 102 ASP A N 1
ATOM 796 C CA . ASP A 1 102 ? 3.323 13.666 4.566 1.00 92.94 102 ASP A CA 1
ATOM 797 C C . ASP A 1 102 ? 3.127 14.284 5.964 1.00 92.94 102 ASP A C 1
ATOM 799 O O . ASP A 1 102 ? 3.343 15.477 6.170 1.00 92.94 102 ASP A O 1
ATOM 803 N N . ARG A 1 103 ? 2.708 13.474 6.946 1.00 92.88 103 ARG A N 1
ATOM 804 C CA . ARG A 1 103 ? 2.400 13.893 8.326 1.00 92.88 103 ARG A CA 1
ATOM 805 C C . ARG A 1 103 ? 3.382 13.337 9.354 1.00 92.88 103 ARG A C 1
ATOM 807 O O . ARG A 1 103 ? 3.216 13.568 10.551 1.00 92.88 103 ARG A O 1
ATOM 814 N N . LEU A 1 104 ? 4.373 12.575 8.904 1.00 90.88 104 LEU A N 1
ATOM 815 C CA . LEU A 1 104 ? 5.340 11.890 9.747 1.00 90.88 104 LEU A CA 1
ATOM 816 C C . LEU A 1 104 ? 6.745 12.292 9.316 1.00 90.88 104 LEU A C 1
ATOM 818 O O . LEU A 1 104 ? 7.091 12.178 8.148 1.00 90.88 104 LEU A O 1
ATOM 822 N N . ILE A 1 105 ? 7.572 12.711 10.273 1.00 90.94 105 ILE A N 1
ATOM 823 C CA . ILE A 1 105 ? 9.002 12.937 10.046 1.00 90.94 105 ILE A CA 1
ATOM 824 C C . ILE A 1 105 ? 9.732 11.630 10.393 1.00 90.94 105 ILE A C 1
ATOM 826 O O . ILE A 1 105 ? 9.774 11.250 11.570 1.00 90.94 105 ILE A O 1
ATOM 830 N N . PRO A 1 106 ? 10.283 10.887 9.413 1.00 86.31 106 PRO A N 1
ATOM 831 C CA . PRO A 1 106 ? 11.034 9.676 9.705 1.00 86.31 106 PRO A CA 1
ATOM 832 C C . PRO A 1 106 ? 12.362 10.042 10.374 1.00 86.31 106 PRO A C 1
ATOM 834 O O . PRO A 1 106 ? 13.068 10.933 9.921 1.00 86.31 106 PRO A O 1
ATOM 837 N N . PHE A 1 107 ? 12.742 9.306 11.419 1.00 88.38 107 PHE A N 1
ATOM 838 C CA . PHE A 1 107 ? 14.015 9.511 12.132 1.00 88.38 107 PHE A CA 1
ATOM 839 C C . PHE A 1 107 ? 15.123 8.581 11.611 1.00 88.38 107 PHE A C 1
ATOM 841 O O . PHE A 1 107 ? 16.176 8.447 12.223 1.00 88.38 107 PHE A O 1
ATOM 848 N N . GLY A 1 108 ? 14.850 7.874 10.513 1.00 86.81 108 GLY A N 1
ATOM 849 C CA . GLY A 1 108 ? 15.738 6.894 9.898 1.00 86.81 108 GLY A CA 1
ATOM 850 C C . GLY A 1 108 ? 14.965 5.795 9.170 1.00 86.81 108 GLY A C 1
ATOM 851 O O . GLY A 1 108 ? 13.748 5.651 9.327 1.00 86.81 108 GLY A O 1
ATOM 852 N N . GLU A 1 109 ? 15.689 4.977 8.407 1.00 85.12 109 GLU A N 1
ATOM 853 C CA . GLU A 1 109 ? 15.129 3.923 7.550 1.00 85.12 109 GLU A CA 1
ATOM 854 C C . GLU A 1 109 ? 14.246 2.933 8.330 1.00 85.12 109 GLU A C 1
ATOM 856 O O . GLU A 1 109 ? 13.151 2.577 7.894 1.00 85.12 109 GLU A O 1
ATOM 861 N N . ARG A 1 110 ? 14.670 2.531 9.536 1.00 86.75 110 ARG A N 1
ATOM 862 C CA . ARG A 1 110 ? 13.880 1.641 10.404 1.00 86.75 110 ARG A CA 1
ATOM 863 C C . ARG A 1 110 ? 12.545 2.267 10.811 1.00 86.75 110 ARG A C 1
ATOM 865 O O . ARG A 1 110 ? 11.537 1.563 10.849 1.00 86.75 110 ARG A O 1
ATOM 872 N N . HIS A 1 111 ? 12.530 3.568 11.116 1.00 86.75 111 HIS A N 1
ATOM 873 C CA . HIS A 1 111 ? 11.291 4.272 11.452 1.00 86.75 111 HIS A CA 1
ATOM 874 C C . HIS A 1 111 ? 10.375 4.348 10.224 1.00 86.75 111 HIS A C 1
ATOM 876 O O . HIS A 1 111 ? 9.198 4.014 10.330 1.00 86.75 111 HIS A O 1
ATOM 882 N N . PHE A 1 112 ? 10.929 4.678 9.054 1.00 88.00 112 PHE A N 1
ATOM 883 C CA . PHE A 1 112 ? 10.188 4.722 7.794 1.00 88.00 112 PHE A CA 1
ATOM 884 C C . PHE A 1 112 ? 9.565 3.365 7.433 1.00 88.00 112 PHE A C 1
ATOM 886 O O . PHE A 1 112 ? 8.359 3.278 7.212 1.00 88.00 112 PHE A O 1
ATOM 893 N N . ARG A 1 113 ? 10.351 2.279 7.461 1.00 87.38 113 ARG A N 1
ATOM 894 C CA . ARG A 1 113 ? 9.856 0.915 7.203 1.00 87.38 113 ARG A CA 1
ATOM 895 C C . ARG A 1 113 ? 8.743 0.515 8.166 1.00 87.38 113 ARG A C 1
ATOM 897 O O . ARG A 1 113 ? 7.752 -0.069 7.738 1.00 87.38 113 ARG A O 1
ATOM 904 N N . ARG A 1 114 ? 8.882 0.851 9.454 1.00 89.44 114 ARG A N 1
ATOM 905 C CA . ARG A 1 114 ? 7.827 0.615 10.446 1.00 89.44 114 ARG A CA 1
ATOM 906 C C . ARG A 1 114 ? 6.565 1.412 10.1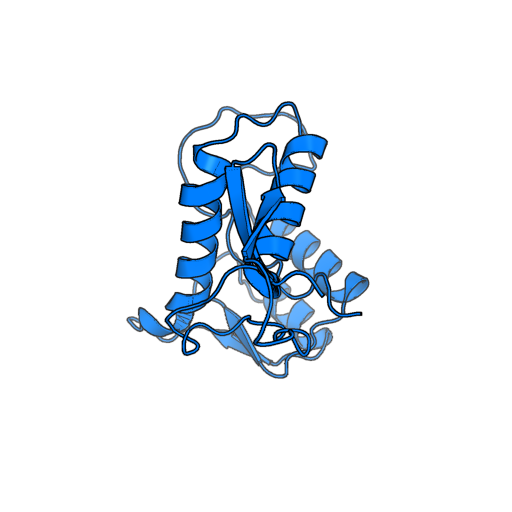12 1.00 89.44 114 ARG A C 1
ATOM 908 O O . ARG A 1 114 ? 5.487 0.839 10.168 1.00 89.44 114 ARG A O 1
ATOM 915 N N . ALA A 1 115 ? 6.683 2.689 9.749 1.00 92.00 115 ALA A N 1
ATOM 916 C CA . ALA A 1 115 ? 5.535 3.513 9.372 1.00 92.00 115 ALA A CA 1
ATOM 917 C C . ALA A 1 115 ? 4.782 2.928 8.166 1.00 92.00 115 ALA A C 1
ATOM 919 O O . ALA A 1 115 ? 3.563 2.784 8.217 1.00 92.00 115 ALA A O 1
ATOM 920 N N . VAL A 1 116 ? 5.509 2.502 7.128 1.00 92.56 116 VAL A N 1
ATOM 921 C CA . VAL A 1 116 ? 4.925 1.840 5.952 1.00 92.56 116 VAL A CA 1
ATOM 922 C C . VAL A 1 116 ? 4.231 0.529 6.333 1.00 92.56 116 VAL A C 1
ATOM 924 O O . VAL A 1 116 ? 3.093 0.308 5.929 1.00 92.56 116 VAL A O 1
ATOM 927 N N . ALA A 1 117 ? 4.867 -0.322 7.143 1.00 89.75 117 ALA A N 1
ATOM 928 C CA . ALA A 1 117 ? 4.280 -1.592 7.573 1.00 89.75 117 ALA A CA 1
ATOM 929 C C . ALA A 1 117 ? 3.003 -1.397 8.411 1.00 89.75 117 ALA A C 1
ATOM 931 O O . ALA A 1 117 ? 1.998 -2.071 8.185 1.00 89.75 117 ALA A O 1
ATOM 932 N N . GLU A 1 118 ? 3.018 -0.443 9.345 1.00 94.62 118 GLU A N 1
ATOM 933 C CA . GLU A 1 118 ? 1.854 -0.074 10.157 1.00 94.62 118 GLU A CA 1
ATOM 934 C C . GLU A 1 118 ? 0.716 0.483 9.294 1.00 94.62 118 GLU A C 1
ATOM 936 O O . GLU A 1 118 ? -0.441 0.120 9.505 1.00 94.62 118 GLU A O 1
ATOM 941 N N . PHE A 1 119 ? 1.033 1.313 8.293 1.00 95.44 119 PHE A N 1
ATOM 942 C CA . PHE A 1 119 ? 0.041 1.815 7.347 1.00 95.44 119 PHE A CA 1
ATOM 943 C C . PHE A 1 119 ? -0.571 0.692 6.510 1.00 95.44 119 PHE A C 1
ATOM 945 O O . PHE A 1 119 ? -1.785 0.646 6.351 1.00 95.44 119 PHE A O 1
ATOM 952 N N . VAL A 1 120 ? 0.236 -0.237 5.995 1.00 92.81 120 VAL A N 1
ATOM 953 C CA . VAL A 1 120 ? -0.256 -1.370 5.196 1.00 92.81 120 VAL A CA 1
ATOM 954 C C . VAL A 1 120 ? -1.166 -2.271 6.023 1.00 92.81 120 VAL A C 1
ATOM 956 O O . VAL A 1 120 ? -2.237 -2.642 5.544 1.00 92.81 120 VAL A O 1
ATOM 959 N N . ALA A 1 121 ? -0.790 -2.580 7.266 1.00 92.06 121 ALA A N 1
ATOM 960 C CA . ALA A 1 121 ? -1.638 -3.348 8.174 1.00 92.06 121 ALA A CA 1
ATOM 961 C C . ALA A 1 121 ? -2.972 -2.631 8.431 1.00 92.06 121 ALA A C 1
ATOM 963 O O . ALA A 1 121 ? -4.033 -3.247 8.340 1.00 92.06 121 ALA A O 1
ATOM 964 N N . HIS A 1 122 ? -2.920 -1.321 8.680 1.00 94.69 122 HIS A N 1
ATOM 965 C CA . HIS A 1 122 ? -4.107 -0.495 8.860 1.00 94.69 122 HIS A CA 1
ATOM 966 C C . HIS A 1 122 ? -5.005 -0.488 7.616 1.00 94.69 122 HIS A C 1
ATOM 968 O O . HIS A 1 122 ? -6.206 -0.741 7.702 1.00 94.69 122 HIS A O 1
ATOM 974 N N . TYR A 1 123 ? -4.419 -0.247 6.443 1.00 93.44 123 TYR A N 1
ATOM 975 C CA . TYR A 1 123 ? -5.132 -0.156 5.176 1.00 93.44 123 TYR A CA 1
ATOM 976 C C . TYR A 1 123 ? -5.882 -1.451 4.852 1.00 93.44 123 TYR A C 1
ATOM 978 O O . TYR A 1 123 ? -7.028 -1.385 4.428 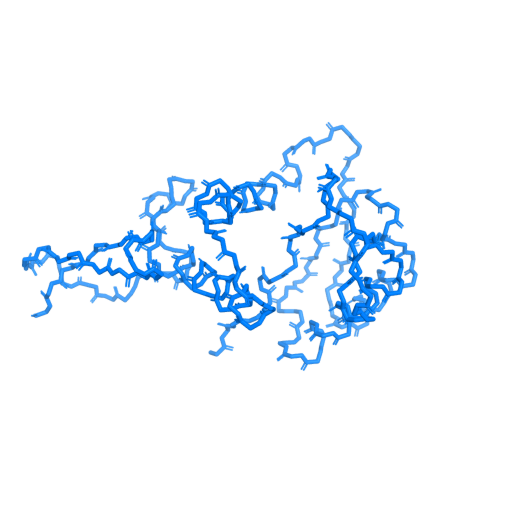1.00 93.44 123 TYR A O 1
ATOM 986 N N . HIS A 1 124 ? -5.286 -2.624 5.082 1.00 89.25 124 HIS A N 1
ATOM 987 C CA . HIS A 1 124 ? -5.912 -3.897 4.710 1.00 89.25 124 HIS A CA 1
ATOM 988 C C . HIS A 1 124 ? -6.893 -4.446 5.752 1.00 89.25 124 HIS A C 1
ATOM 990 O O . HIS A 1 124 ? -7.889 -5.062 5.371 1.00 89.25 124 HIS A O 1
ATOM 996 N N . ARG A 1 125 ? -6.622 -4.233 7.048 1.00 90.00 125 ARG A N 1
ATOM 997 C CA . ARG A 1 125 ? -7.310 -4.941 8.147 1.00 90.00 125 ARG A CA 1
ATOM 998 C C . ARG A 1 125 ? -8.145 -4.065 9.069 1.00 90.00 125 ARG A C 1
ATOM 1000 O O . ARG A 1 125 ? -8.810 -4.593 9.947 1.00 90.00 125 ARG A O 1
ATOM 1007 N N . GLU A 1 126 ? -8.057 -2.746 8.955 1.00 92.50 126 GLU A N 1
ATOM 1008 C CA . GLU A 1 126 ? -8.643 -1.846 9.961 1.00 92.50 126 GLU A CA 1
ATOM 1009 C C . GLU A 1 126 ? -9.389 -0.662 9.352 1.00 92.50 126 GLU A C 1
ATOM 1011 O O . GLU A 1 126 ? -10.271 -0.082 9.986 1.00 92.50 126 GLU A O 1
ATOM 1016 N N . ARG A 1 127 ? -9.023 -0.275 8.130 1.00 91.50 127 ARG A N 1
ATOM 1017 C CA . ARG A 1 127 ? -9.651 0.811 7.396 1.00 91.50 127 ARG A CA 1
ATOM 1018 C C . ARG A 1 127 ? -10.788 0.278 6.533 1.00 91.50 127 ARG A C 1
ATOM 1020 O O . ARG A 1 127 ? -10.559 -0.526 5.637 1.00 91.50 127 ARG A O 1
ATOM 1027 N N . ASN A 1 128 ? -11.984 0.818 6.741 1.00 90.19 128 ASN A N 1
ATOM 1028 C CA . ASN A 1 128 ? -13.121 0.566 5.861 1.00 90.19 128 ASN A CA 1
ATOM 1029 C C . ASN A 1 128 ? -12.924 1.250 4.503 1.00 90.19 128 ASN A C 1
ATOM 1031 O O . ASN A 1 128 ? -12.527 2.419 4.432 1.00 90.19 128 ASN A O 1
ATOM 1035 N N . HIS A 1 129 ? -13.258 0.545 3.423 1.00 89.56 129 HIS A N 1
ATOM 1036 C CA . HIS A 1 129 ? -13.125 1.061 2.061 1.00 89.56 129 HIS A CA 1
ATOM 1037 C C . HIS A 1 129 ? -14.489 1.299 1.432 1.00 89.56 129 HIS A C 1
ATOM 1039 O O . HIS A 1 129 ? -15.232 0.360 1.162 1.00 89.56 129 HIS A O 1
ATOM 1045 N N . GLN A 1 130 ? -14.809 2.556 1.120 1.00 89.25 130 GLN A N 1
ATOM 1046 C CA . GLN A 1 130 ? -16.078 2.913 0.468 1.00 89.25 130 GLN A CA 1
ATOM 1047 C C . GLN A 1 130 ? -16.283 2.188 -0.871 1.00 89.25 130 GLN A C 1
ATOM 1049 O O . GLN A 1 130 ? -17.395 1.780 -1.186 1.00 89.25 130 GLN A O 1
ATOM 1054 N N . GLY A 1 131 ? -15.204 1.972 -1.632 1.00 87.19 131 GLY A N 1
ATOM 1055 C CA . GLY A 1 131 ? -15.243 1.205 -2.884 1.00 87.19 131 GLY A CA 1
ATOM 1056 C C . GLY A 1 131 ? -15.512 -0.295 -2.704 1.00 87.19 131 GLY A C 1
ATOM 1057 O O . GLY A 1 131 ? -15.748 -0.977 -3.694 1.00 87.19 131 GLY A O 1
ATOM 1058 N N . LEU A 1 132 ? -15.486 -0.794 -1.464 1.00 88.12 132 LEU A N 1
ATOM 1059 C CA . LEU A 1 132 ? -15.794 -2.172 -1.072 1.00 88.12 132 LEU A CA 1
ATOM 1060 C C . LEU A 1 132 ? -17.013 -2.222 -0.134 1.00 88.12 132 LEU A C 1
ATOM 1062 O O . LEU A 1 132 ? -17.066 -3.042 0.770 1.00 88.12 132 LEU A O 1
ATOM 1066 N N . GLY A 1 133 ? -17.963 -1.288 -0.259 1.00 90.56 133 GLY A N 1
ATOM 1067 C CA . GLY A 1 133 ? -19.161 -1.291 0.592 1.00 90.56 133 GLY A CA 1
ATOM 1068 C C . GLY A 1 133 ? -18.888 -0.999 2.074 1.00 90.56 133 GLY A C 1
ATOM 1069 O O . GLY A 1 133 ? -19.692 -1.363 2.925 1.00 90.56 133 GLY A O 1
ATOM 1070 N N . ASN A 1 134 ? -17.783 -0.310 2.382 1.00 89.38 134 ASN A N 1
ATOM 1071 C CA . ASN A 1 134 ? -17.254 -0.091 3.736 1.00 89.38 134 ASN A CA 1
ATOM 1072 C C . ASN A 1 134 ? -16.762 -1.364 4.439 1.00 89.38 134 ASN A C 1
ATOM 1074 O O . ASN A 1 134 ? -16.702 -1.394 5.666 1.00 89.38 134 ASN A O 1
ATOM 1078 N N . GLU A 1 135 ? -16.356 -2.374 3.675 1.00 88.56 135 GLU A N 1
ATOM 1079 C CA . GLU A 1 135 ? -15.692 -3.563 4.202 1.00 88.56 135 GLU A CA 1
ATOM 1080 C C . GLU A 1 135 ? -14.164 -3.396 4.263 1.00 88.56 135 GLU A C 1
ATOM 1082 O O . GLU A 1 135 ? -13.573 -2.474 3.680 1.00 88.56 135 GLU A O 1
ATOM 1087 N N . LEU A 1 136 ? -13.528 -4.304 5.005 1.00 88.94 136 LEU A N 1
ATOM 1088 C CA . LEU A 1 136 ? -12.077 -4.456 5.086 1.00 88.94 136 LEU A CA 1
ATOM 1089 C C . LEU A 1 136 ? -11.579 -5.333 3.931 1.00 88.94 136 LEU A C 1
ATOM 1091 O O . LEU A 1 136 ? -12.253 -6.287 3.552 1.00 88.94 136 LEU A O 1
ATOM 1095 N N . ILE A 1 137 ? -10.377 -5.068 3.410 1.00 87.69 137 ILE A N 1
ATOM 1096 C CA . ILE A 1 137 ? -9.825 -5.829 2.270 1.00 87.69 137 ILE A CA 1
ATOM 1097 C C . ILE A 1 137 ? -9.568 -7.292 2.643 1.00 87.69 137 ILE A C 1
ATOM 1099 O O . ILE A 1 137 ? -9.889 -8.190 1.871 1.00 87.69 137 ILE A O 1
ATOM 1103 N N . GLU A 1 138 ? -9.001 -7.541 3.824 1.00 85.81 138 GLU A N 1
ATOM 1104 C CA . GLU A 1 138 ? -8.772 -8.907 4.321 1.00 85.81 138 GLU A CA 1
ATOM 1105 C C . GLU A 1 138 ? -10.006 -9.504 5.024 1.00 85.81 138 GLU A C 1
ATOM 1107 O O . GLU A 1 138 ? -9.934 -10.599 5.581 1.00 85.81 138 GLU A O 1
ATOM 1112 N N . GLY A 1 139 ? -11.143 -8.803 4.978 1.00 77.62 139 GLY A N 1
ATOM 1113 C CA . GLY A 1 139 ? -12.344 -9.143 5.727 1.00 77.62 139 GLY A CA 1
ATOM 1114 C C . GLY A 1 139 ? -12.240 -8.775 7.208 1.00 77.62 139 GLY A C 1
ATOM 1115 O O . GLY A 1 139 ? -11.157 -8.661 7.786 1.00 77.62 139 GLY A O 1
ATOM 1116 N N . ALA A 1 140 ? -13.395 -8.558 7.832 1.00 69.06 140 ALA A N 1
ATOM 1117 C CA . ALA A 1 140 ? -13.472 -8.416 9.278 1.00 69.06 140 ALA A CA 1
ATOM 1118 C C . ALA A 1 140 ? -13.525 -9.804 9.934 1.00 69.06 140 ALA A C 1
ATOM 1120 O O . ALA A 1 140 ? -14.197 -10.699 9.409 1.00 69.06 140 ALA A O 1
ATOM 1121 N N . PRO A 1 141 ? -12.896 -9.998 11.108 1.00 65.94 141 PRO A N 1
ATOM 1122 C CA . PRO A 1 141 ? -13.318 -11.060 12.012 1.00 65.94 141 PRO A CA 1
ATOM 1123 C C . PRO A 1 141 ? -14.827 -10.935 12.266 1.00 65.94 141 PRO A C 1
ATOM 1125 O O . PRO A 1 141 ? -15.385 -9.846 12.128 1.00 65.94 141 PRO A O 1
ATOM 1128 N N . ALA A 1 142 ? -15.495 -12.020 12.660 1.00 61.75 142 ALA A N 1
ATOM 1129 C CA . ALA A 1 142 ? -16.882 -11.939 13.110 1.00 61.75 142 ALA A CA 1
ATOM 1130 C C . ALA A 1 142 ? -16.958 -11.040 14.360 1.00 61.75 142 ALA A C 1
ATOM 1132 O O . ALA A 1 142 ? -16.764 -11.503 15.480 1.00 61.75 142 ALA A O 1
ATOM 1133 N N . GLU A 1 143 ? -17.155 -9.737 14.165 1.00 64.19 143 GLU A N 1
ATOM 1134 C CA . GLU A 1 143 ? -17.290 -8.787 15.261 1.00 64.19 143 GLU A CA 1
ATOM 1135 C C . GLU A 1 143 ? -18.691 -8.899 15.859 1.00 64.19 143 GLU A C 1
ATOM 1137 O O . GLU A 1 143 ? -19.698 -8.973 15.142 1.00 64.19 143 GLU A O 1
ATOM 1142 N N . GLU A 1 144 ? -18.771 -8.867 17.188 1.00 62.62 144 GLU A N 1
ATOM 1143 C CA . GLU A 1 144 ? -20.045 -8.698 17.869 1.00 62.62 144 GLU A CA 1
ATOM 1144 C C . GLU A 1 144 ? -20.681 -7.379 17.427 1.00 62.62 144 GLU A C 1
ATOM 1146 O O . GLU A 1 144 ? -20.117 -6.292 17.560 1.00 62.62 144 GLU A O 1
ATOM 1151 N N . ARG A 1 145 ? -21.904 -7.460 16.896 1.00 67.69 145 ARG A N 1
ATOM 1152 C CA . ARG A 1 145 ? -22.670 -6.275 16.471 1.00 67.69 145 ARG A CA 1
ATOM 1153 C C . ARG A 1 145 ? -23.128 -5.415 17.654 1.00 67.69 145 ARG A C 1
ATOM 1155 O O . ARG A 1 145 ? -23.615 -4.301 17.458 1.00 67.69 145 ARG A O 1
ATOM 1162 N N . VAL A 1 146 ? -22.960 -5.924 18.871 1.00 73.88 146 VAL A N 1
ATOM 1163 C CA . VAL A 1 146 ? -23.393 -5.340 20.138 1.00 73.88 146 VAL A CA 1
ATOM 1164 C C . VAL A 1 146 ? -22.148 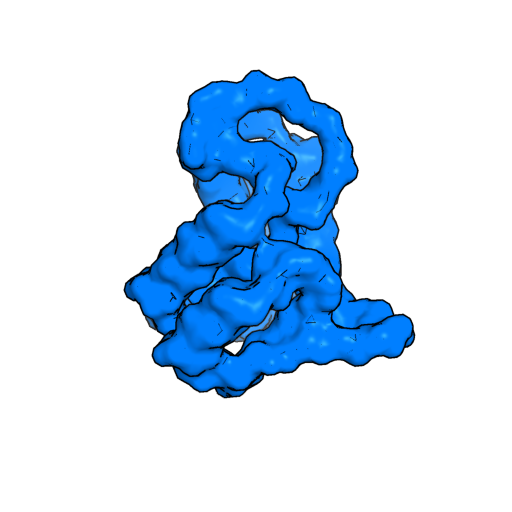-5.109 20.992 1.00 73.88 146 VAL A C 1
ATOM 1166 O O . VAL A 1 146 ? -21.266 -5.947 21.015 1.00 73.88 146 VAL A O 1
ATOM 1169 N N . GLY A 1 147 ? -22.040 -3.951 21.646 1.00 78.25 147 GLY A N 1
ATOM 1170 C CA . GLY A 1 147 ? -20.881 -3.624 22.488 1.00 78.25 147 GLY A CA 1
ATOM 1171 C C . GLY A 1 147 ? -20.404 -2.184 22.330 1.00 78.25 147 GLY A C 1
ATOM 1172 O O . GLY A 1 147 ? -20.770 -1.480 21.383 1.00 78.25 147 GLY A O 1
ATOM 1173 N N . ARG A 1 148 ? -19.587 -1.703 23.273 1.00 88.44 148 ARG A N 1
ATOM 1174 C CA . ARG A 1 148 ? -19.072 -0.323 23.261 1.00 88.44 148 ARG A CA 1
ATOM 1175 C C . ARG A 1 148 ? -18.053 -0.147 22.135 1.00 88.44 148 ARG A C 1
ATOM 1177 O O . ARG A 1 148 ? -17.095 -0.913 22.049 1.00 88.44 148 ARG A O 1
ATOM 1184 N N . VAL A 1 149 ? -18.215 0.897 21.320 1.00 89.75 149 VAL A N 1
ATOM 1185 C CA . VAL A 1 149 ? -17.217 1.272 20.306 1.00 89.75 149 VAL A CA 1
ATOM 1186 C C . VAL A 1 149 ? -15.941 1.740 21.005 1.00 89.75 149 VAL A C 1
ATOM 1188 O O . VAL A 1 149 ? -15.985 2.613 21.874 1.00 89.75 149 VAL A O 1
ATOM 1191 N N . ARG A 1 150 ? -14.797 1.168 20.624 1.00 90.69 150 ARG A N 1
ATOM 1192 C CA . ARG A 1 150 ? -13.470 1.560 21.103 1.00 90.69 150 ARG A CA 1
ATOM 1193 C C . ARG A 1 150 ? -12.620 2.062 19.948 1.00 90.69 150 ARG A C 1
ATOM 1195 O O . ARG A 1 150 ? -12.555 1.435 18.894 1.00 90.69 150 ARG A O 1
ATOM 1202 N N . ARG A 1 151 ? -11.927 3.175 20.185 1.00 92.94 151 ARG A N 1
ATOM 1203 C CA . ARG A 1 151 ? -10.881 3.683 19.295 1.00 92.94 151 ARG A CA 1
ATOM 1204 C C . ARG A 1 151 ? -9.581 2.941 19.580 1.00 92.94 151 ARG A C 1
ATOM 1206 O O . ARG A 1 151 ? -9.167 2.836 20.732 1.00 92.94 151 ARG A O 1
ATOM 1213 N N . ARG A 1 152 ? -8.930 2.472 18.527 1.00 93.12 152 ARG A N 1
ATOM 1214 C CA . ARG A 1 152 ? -7.571 1.935 18.534 1.00 93.12 152 ARG A CA 1
ATOM 1215 C C . ARG A 1 152 ? -6.695 2.797 17.633 1.00 93.12 152 ARG A C 1
ATOM 1217 O O . ARG A 1 152 ? -7.196 3.540 16.786 1.00 93.12 152 ARG A O 1
ATOM 1224 N N . GLN A 1 153 ? -5.391 2.752 17.873 1.00 95.75 153 GLN A N 1
ATOM 1225 C CA . GLN A 1 153 ? -4.445 3.692 17.283 1.00 95.75 153 GLN A CA 1
ATOM 1226 C C . GLN A 1 153 ? -3.179 2.978 16.817 1.00 95.75 153 GLN A C 1
ATOM 1228 O O . GLN A 1 153 ? -2.708 2.052 17.476 1.00 95.75 153 GLN A O 1
ATOM 1233 N N . ARG A 1 154 ? -2.598 3.465 15.722 1.00 95.56 154 ARG A N 1
ATOM 1234 C CA . ARG A 1 154 ? -1.227 3.167 15.289 1.00 95.56 154 ARG A CA 1
ATOM 1235 C C . ARG A 1 154 ? -0.458 4.470 15.114 1.00 95.56 154 ARG A C 1
ATOM 1237 O O . ARG A 1 154 ? -1.055 5.542 14.996 1.00 95.56 154 ARG A O 1
ATOM 1244 N N . LEU A 1 155 ? 0.871 4.367 15.122 1.00 94.75 155 LEU A N 1
ATOM 1245 C CA . LEU A 1 155 ? 1.781 5.497 14.886 1.00 94.75 155 LEU A CA 1
ATOM 1246 C C . LEU A 1 155 ? 1.454 6.725 15.758 1.00 94.75 155 LEU A C 1
ATOM 1248 O O . LEU A 1 155 ? 1.314 7.837 15.262 1.00 94.75 155 LEU A O 1
ATOM 1252 N N . GLY A 1 156 ? 1.264 6.507 17.065 1.00 92.00 156 GLY A N 1
ATOM 1253 C CA . GLY A 1 156 ? 1.005 7.593 18.019 1.00 92.00 156 GLY A CA 1
ATOM 1254 C C . GLY A 1 156 ? -0.338 8.306 17.829 1.00 92.00 156 GLY A C 1
ATOM 1255 O O . GLY A 1 156 ? -0.476 9.454 18.234 1.00 92.00 156 GLY A O 1
ATOM 1256 N N . GLY A 1 157 ? -1.322 7.653 17.203 1.00 93.88 157 GLY A N 1
ATOM 1257 C CA . GLY A 1 157 ? -2.643 8.238 16.953 1.00 93.88 157 GLY A CA 1
ATOM 1258 C C . GLY A 1 157 ? -2.795 8.881 15.579 1.00 93.88 157 GLY A C 1
ATOM 1259 O O . GLY A 1 157 ? -3.877 9.395 15.288 1.00 93.88 157 GLY A O 1
ATOM 1260 N N . LEU A 1 158 ? -1.767 8.811 14.727 1.00 95.44 158 LEU A N 1
ATOM 1261 C CA . LEU A 1 158 ? -1.850 9.241 13.333 1.00 95.44 158 LEU A CA 1
ATOM 1262 C C . LEU A 1 158 ? -2.885 8.417 12.557 1.00 95.44 158 LEU A C 1
ATOM 1264 O O . LEU A 1 158 ? -3.721 8.975 11.851 1.00 95.44 158 LEU A O 1
ATOM 1268 N N . LEU A 1 159 ? -2.873 7.096 12.751 1.00 95.94 159 LEU A N 1
ATOM 1269 C CA . LEU A 1 159 ? -3.849 6.182 12.164 1.00 95.94 159 LEU A CA 1
ATOM 1270 C C . LEU A 1 159 ? -4.798 5.702 13.256 1.00 95.94 159 LEU A C 1
ATOM 1272 O O . LEU A 1 159 ? -4.363 5.250 14.318 1.00 95.94 159 LEU A O 1
ATOM 1276 N N . ASN A 1 160 ? -6.097 5.810 13.001 1.00 94.81 160 ASN A N 1
ATOM 1277 C CA . ASN A 1 160 ? -7.140 5.467 13.957 1.00 94.81 160 ASN A CA 1
ATOM 1278 C C . ASN A 1 160 ? -8.136 4.523 13.312 1.00 94.81 160 ASN A C 1
ATOM 1280 O O . ASN A 1 160 ? -8.525 4.717 12.165 1.00 94.81 160 ASN A O 1
ATOM 1284 N N . TYR A 1 161 ? -8.582 3.544 14.080 1.00 92.81 161 TYR A N 1
ATOM 1285 C CA . TYR A 1 161 ? -9.633 2.628 13.671 1.00 92.81 161 TYR A CA 1
ATOM 1286 C C . TYR A 1 161 ? -10.527 2.305 14.856 1.00 92.81 161 TYR A C 1
ATOM 1288 O O . TYR A 1 161 ? -10.182 2.562 16.015 1.00 92.81 161 TYR A O 1
ATOM 1296 N N . TYR A 1 162 ? -11.707 1.788 14.554 1.00 89.44 162 TYR A N 1
ATOM 1297 C CA . TYR A 1 162 ? -12.765 1.594 15.527 1.00 89.44 162 TYR A CA 1
ATOM 1298 C C . TYR A 1 162 ? -13.290 0.175 15.402 1.00 89.44 162 TYR A C 1
ATOM 1300 O O . TYR A 1 162 ? -13.528 -0.295 14.297 1.00 89.44 162 TYR A O 1
ATOM 1308 N N . GLY A 1 163 ? -13.475 -0.476 16.541 1.00 86.19 163 GLY A N 1
ATOM 1309 C CA . GLY A 1 163 ? -14.107 -1.787 16.639 1.00 86.19 163 GLY A CA 1
ATOM 1310 C C . GLY A 1 163 ? -14.921 -1.862 17.922 1.00 86.19 163 GLY A C 1
ATOM 1311 O O . GLY A 1 163 ? -14.772 -1.012 18.813 1.00 86.19 163 GLY A O 1
ATOM 1312 N N . ARG A 1 164 ? -15.802 -2.851 18.033 1.00 83.81 164 ARG A N 1
ATOM 1313 C CA . ARG A 1 164 ? -16.550 -3.085 19.275 1.00 83.81 164 ARG A CA 1
ATOM 1314 C C . ARG A 1 164 ? -15.740 -3.960 20.230 1.00 83.81 164 ARG A C 1
ATOM 1316 O O . ARG A 1 164 ? -14.925 -4.779 19.813 1.00 83.81 164 ARG A O 1
ATOM 1323 N N . ALA A 1 165 ? -15.885 -3.699 21.526 1.00 73.88 165 ALA A N 1
ATOM 1324 C CA . ALA A 1 165 ? -15.377 -4.612 22.543 1.00 73.88 165 ALA A CA 1
ATOM 1325 C C . ALA A 1 165 ? -16.248 -5.873 22.557 1.00 73.88 165 ALA A C 1
ATOM 1327 O O . ALA A 1 165 ? -17.469 -5.718 22.545 1.00 73.88 165 ALA A O 1
ATOM 1328 N N . ALA A 1 166 ? -15.597 -7.040 22.573 1.00 66.12 166 ALA A N 1
ATOM 1329 C CA . ALA A 1 166 ? -16.207 -8.293 23.013 1.00 66.12 166 ALA A CA 1
ATOM 1330 C C . ALA A 1 166 ? -16.515 -8.250 24.520 1.00 66.12 166 ALA A C 1
ATOM 1332 O O . ALA A 1 166 ? -15.975 -7.335 25.203 1.00 66.12 166 ALA A O 1
#

Radius of gyration: 17.89 Å; chains: 1; bounding box: 48×34×47 Å

Secondary structure (DSSP, 8-state):
---STT--S--------PPP--TT--SS--HHHHHHHHHHHHHHT----SEEEE-S-TTS-HHHHHHHHTTSPEEEEPPTT-GGGGHHHHHHHHHHHHHTGGG---SSHHHHHHHHHHHHHHHHHTS-BGGGTTB-TT------SSS-EEEEEEGGGTEEEEEE--

Sequence (166 aa):
MAGLGHLLYGLCNRSRLAADPDPRVNPHPDDGFMRQVVRTLTIADGVGCRLLICDRDAKWNEPVRARLEDAGPRVVRTPYRAPNANAYAERFVRSIKEECLDRLIPFGERHFRRAVAEFVAHYHRERNHQGLGNELIEGAPAEERVGRVRRRQRLGGLLNYYGRAA

pLDDT: mean 76.34, std 20.3, range [26.06, 95.94]

Foldseek 3Di:
DAAPLVPPFDPPDDDDDDDDPDPLDDNHDALVNLQVVLVCNLPPHQNPDQADEDEPPCSCPPVSQVSNVVSHHHYHYDDPPDPVSCVVRVVLRVCLVPLFVVPDDQPDPVSVVQSVSQVVCCQQAFFQDVVVVRAHNVGYDPADPDADKDWDADPVRSRIGIGGDD